Protein AF-A8T495-F1 (afdb_monomer)

Mean predicted aligned error: 11.25 Å

pLDDT: mean 86.09, std 14.02, range [44.56, 97.62]

Nearest PDB structures (foldseek):
  4ilo-assembly1_A  TM=8.891E-01  e=4.021E-01  Chlamydia trachomatis L2/434/Bu
  4afl-assembly2_F  TM=8.088E-01  e=1.726E+00  Homo sapiens
  7f6j-assembly1_C  TM=5.877E-01  e=5.240E-01  Homo sapiens
  3na7-assembly1_A  TM=9.082E-01  e=3.132E+00  Helicobacter pylori NCTC 11638
  8glv-assembly1_5V  TM=4.346E-01  e=1.512E+00  Chlamydomonas reinhardtii

Structure (mmCIF, N/CA/C/O backbone):
data_AF-A8T495-F1
#
_entry.id   AF-A8T495-F1
#
loop_
_atom_site.group_PDB
_atom_site.id
_atom_site.type_symbol
_atom_site.label_atom_id
_atom_site.label_alt_id
_atom_site.label_comp_id
_atom_site.label_asym_id
_atom_site.label_entity_id
_atom_site.label_seq_id
_atom_site.pdbx_PDB_ins_code
_atom_site.Cartn_x
_atom_site.Cartn_y
_atom_site.Cartn_z
_atom_site.occupancy
_atom_site.B_iso_or_equiv
_atom_site.auth_seq_id
_atom_site.auth_comp_id
_atom_site.auth_asym_id
_atom_site.auth_atom_id
_atom_site.pdbx_PDB_model_num
ATOM 1 N N . MET A 1 1 ? 38.010 20.913 15.314 1.00 44.56 1 MET A N 1
ATOM 2 C CA . MET A 1 1 ? 38.628 19.809 14.552 1.00 44.56 1 MET A CA 1
ATOM 3 C C . MET A 1 1 ? 37.971 19.816 13.181 1.00 44.56 1 MET A C 1
ATOM 5 O O . MET A 1 1 ? 36.843 19.367 13.065 1.00 44.56 1 MET A O 1
ATOM 9 N N . SER A 1 2 ? 38.574 20.490 12.202 1.00 52.34 2 SER A N 1
ATOM 10 C CA . SER A 1 2 ? 38.040 20.605 10.839 1.00 52.34 2 SER A CA 1
ATOM 11 C C . SER A 1 2 ? 38.458 19.376 10.039 1.00 52.34 2 SER A C 1
ATOM 13 O O . SER A 1 2 ? 39.638 19.224 9.727 1.00 52.34 2 SER A O 1
ATOM 15 N N . GLU A 1 3 ? 37.515 18.485 9.753 1.00 62.81 3 GLU A N 1
ATOM 16 C CA . GLU A 1 3 ? 37.764 17.295 8.939 1.00 62.81 3 GLU A CA 1
ATOM 17 C C . GLU A 1 3 ? 37.790 17.688 7.456 1.00 62.81 3 GLU A C 1
ATOM 19 O O . GLU A 1 3 ? 36.847 18.280 6.932 1.00 62.81 3 GLU A O 1
ATOM 24 N N . ALA A 1 4 ? 38.914 17.417 6.791 1.00 62.09 4 ALA A N 1
ATOM 25 C CA . ALA A 1 4 ? 39.086 17.678 5.370 1.00 62.09 4 ALA A CA 1
ATOM 26 C C . ALA A 1 4 ? 38.271 16.669 4.546 1.00 62.09 4 ALA A C 1
ATOM 28 O O . ALA A 1 4 ? 38.356 15.462 4.771 1.00 62.09 4 ALA A O 1
ATOM 29 N N . ILE A 1 5 ? 37.497 17.167 3.580 1.00 67.94 5 ILE A N 1
ATOM 30 C CA . ILE A 1 5 ? 36.709 16.341 2.659 1.00 67.94 5 ILE A CA 1
ATOM 31 C C . ILE A 1 5 ? 37.684 15.511 1.804 1.00 67.94 5 ILE A C 1
ATOM 33 O O . ILE A 1 5 ? 38.544 16.103 1.143 1.00 67.94 5 ILE A O 1
ATOM 37 N N . PRO A 1 6 ? 37.581 14.169 1.784 1.00 64.44 6 PRO A N 1
ATOM 38 C CA . PRO A 1 6 ? 38.432 13.350 0.936 1.00 64.44 6 PRO A CA 1
ATOM 39 C C . PRO A 1 6 ? 38.117 13.635 -0.536 1.00 64.44 6 PRO A C 1
ATOM 41 O O . PRO A 1 6 ? 36.999 13.431 -1.010 1.00 64.44 6 PRO A O 1
ATOM 44 N N . VAL A 1 7 ? 39.119 14.126 -1.265 1.00 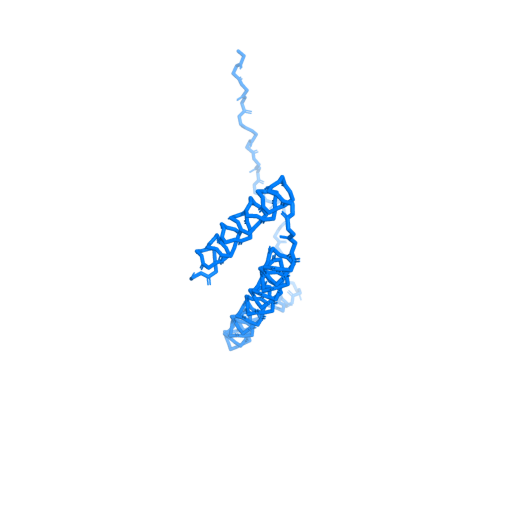68.12 7 VAL A N 1
ATOM 45 C CA . VAL A 1 7 ? 39.047 14.311 -2.715 1.00 68.12 7 VAL A CA 1
ATOM 46 C C . VAL A 1 7 ? 39.270 12.949 -3.361 1.00 68.12 7 VAL A C 1
ATOM 48 O O . VAL A 1 7 ? 40.394 12.451 -3.412 1.00 68.12 7 VAL A O 1
ATOM 51 N N . TYR A 1 8 ? 38.195 12.329 -3.839 1.00 65.12 8 TYR A N 1
ATOM 52 C CA . TYR A 1 8 ? 38.293 11.116 -4.642 1.00 65.12 8 TYR A CA 1
ATOM 53 C C . TYR A 1 8 ? 38.819 11.489 -6.029 1.00 65.12 8 TYR A C 1
ATOM 55 O O . TYR A 1 8 ? 38.166 12.217 -6.779 1.00 65.12 8 TYR A O 1
ATOM 63 N N . SER A 1 9 ? 40.026 11.027 -6.355 1.00 68.94 9 SER A N 1
ATOM 64 C CA . SER A 1 9 ? 40.581 11.150 -7.699 1.00 68.94 9 SER A CA 1
ATOM 65 C C . SER A 1 9 ? 39.716 10.385 -8.702 1.00 68.94 9 SER A C 1
ATOM 67 O O . SER A 1 9 ? 39.093 9.371 -8.373 1.00 68.94 9 SER A O 1
ATOM 69 N N . ALA A 1 10 ? 39.672 10.887 -9.939 1.00 66.81 10 ALA A N 1
ATOM 70 C CA . ALA A 1 10 ? 39.002 10.207 -11.038 1.00 66.81 10 ALA A CA 1
ATOM 71 C C . ALA A 1 10 ? 39.513 8.755 -11.150 1.00 66.81 10 ALA A C 1
ATOM 73 O O . ALA A 1 10 ? 40.712 8.523 -10.956 1.00 66.81 10 ALA A O 1
ATOM 74 N N . PRO A 1 11 ? 38.632 7.779 -11.438 1.00 64.19 11 PRO A N 1
ATOM 75 C CA . PRO A 1 11 ? 39.024 6.380 -11.532 1.00 64.19 11 PRO A CA 1
ATOM 76 C C . PRO A 1 11 ? 40.199 6.221 -12.504 1.00 64.19 11 PRO A C 1
ATOM 78 O O . PRO A 1 11 ? 40.147 6.685 -13.640 1.00 64.19 11 PRO A O 1
ATOM 81 N N . TYR A 1 12 ? 41.264 5.560 -12.041 1.00 58.22 12 TYR A N 1
ATOM 82 C CA . TYR A 1 12 ? 42.542 5.391 -12.754 1.00 58.22 12 TYR A CA 1
ATOM 83 C C . TYR A 1 12 ? 42.428 4.528 -14.025 1.00 58.22 12 TYR A C 1
ATOM 85 O O . TYR A 1 12 ? 43.393 4.360 -14.769 1.00 58.22 12 TYR A O 1
ATOM 93 N N . HIS A 1 13 ? 41.254 3.946 -14.264 1.00 63.00 13 HIS A N 1
ATOM 94 C CA . HIS A 1 13 ? 40.989 3.026 -15.356 1.00 63.00 13 HIS A CA 1
ATOM 95 C C . HIS A 1 13 ? 39.911 3.625 -16.253 1.00 63.00 13 HIS A C 1
ATOM 97 O O . HIS A 1 13 ? 38.770 3.825 -15.832 1.00 63.00 13 HIS A O 1
ATOM 103 N N . LEU A 1 14 ? 40.283 3.895 -17.504 1.00 64.19 14 LEU A N 1
ATOM 104 C CA . LEU A 1 14 ? 39.312 4.073 -18.576 1.00 64.19 14 LEU A CA 1
ATOM 105 C C . LEU A 1 14 ? 38.458 2.794 -18.669 1.00 64.19 14 LEU A C 1
ATOM 107 O O . LEU A 1 14 ? 38.991 1.700 -18.448 1.00 64.19 14 LEU A O 1
ATOM 111 N N . PRO A 1 15 ? 37.152 2.893 -18.978 1.00 66.88 15 PRO A N 1
ATOM 112 C CA . PRO A 1 15 ? 36.368 1.709 -19.308 1.00 66.88 15 PRO A CA 1
ATOM 113 C C . PRO A 1 15 ? 37.095 0.924 -20.407 1.00 66.88 15 PRO A C 1
ATOM 115 O O . PRO A 1 15 ? 37.639 1.518 -21.337 1.00 66.88 15 PRO A O 1
ATOM 118 N N . CYS A 1 16 ? 37.159 -0.401 -20.252 1.00 61.75 16 CYS A N 1
ATOM 119 C CA . CYS A 1 16 ? 37.907 -1.282 -21.146 1.00 61.75 16 CYS A CA 1
ATOM 120 C C . CYS A 1 16 ? 37.476 -1.029 -22.611 1.00 61.75 16 CYS A C 1
ATOM 122 O O . CYS A 1 16 ? 36.288 -1.188 -22.899 1.00 61.75 16 CYS A O 1
ATOM 124 N N . PRO A 1 17 ? 38.386 -0.618 -23.516 1.00 66.12 17 PRO A N 1
ATOM 125 C CA . PRO A 1 17 ? 38.029 -0.073 -24.832 1.00 66.12 17 PRO A CA 1
ATOM 126 C C . PRO A 1 17 ? 37.399 -1.096 -25.793 1.00 66.12 17 PRO A C 1
ATOM 128 O O . PRO A 1 17 ? 36.701 -0.694 -26.720 1.00 66.12 17 PRO A O 1
ATOM 131 N N . ASP A 1 18 ? 37.586 -2.397 -25.543 1.00 63.50 18 ASP A N 1
ATOM 132 C CA . ASP A 1 18 ? 37.178 -3.470 -26.463 1.00 63.50 18 ASP A CA 1
ATOM 133 C C . ASP A 1 18 ? 35.906 -4.216 -26.040 1.00 63.50 18 ASP A C 1
ATOM 135 O O . ASP A 1 18 ? 35.357 -5.007 -26.810 1.00 63.50 18 ASP A O 1
ATOM 139 N N . MET A 1 19 ? 35.397 -3.977 -24.827 1.00 57.22 19 MET A N 1
ATOM 140 C CA . MET A 1 19 ? 34.064 -4.461 -24.490 1.00 57.22 19 MET A CA 1
ATOM 141 C C . MET A 1 19 ? 33.055 -3.436 -24.971 1.00 57.22 19 MET A C 1
ATOM 143 O O . MET A 1 19 ? 32.961 -2.344 -24.413 1.00 57.22 19 MET A O 1
ATOM 147 N N . VAL A 1 20 ? 32.267 -3.818 -25.981 1.00 60.31 20 VAL A N 1
ATOM 148 C CA . VAL A 1 20 ? 31.038 -3.110 -26.337 1.00 60.31 20 VAL A CA 1
ATOM 149 C C . VAL A 1 20 ? 30.244 -2.975 -25.046 1.00 60.31 20 VAL A C 1
ATOM 151 O O . VAL A 1 20 ? 29.701 -3.952 -24.530 1.00 60.31 20 VAL A O 1
ATOM 154 N N . ALA A 1 21 ? 30.234 -1.776 -24.465 1.00 58.16 21 ALA A N 1
ATOM 155 C CA . ALA A 1 21 ? 29.372 -1.499 -23.341 1.00 58.16 21 ALA A CA 1
ATOM 156 C C . ALA A 1 21 ? 27.959 -1.708 -23.881 1.00 58.16 21 ALA A C 1
ATOM 158 O O . ALA A 1 21 ? 27.487 -0.904 -24.688 1.00 58.16 21 ALA A O 1
ATOM 159 N N . TYR A 1 22 ? 27.313 -2.813 -23.491 1.00 64.56 22 TYR A N 1
ATOM 160 C CA . TYR A 1 22 ? 25.916 -3.121 -23.802 1.00 64.56 22 TYR A CA 1
ATOM 161 C C . TYR A 1 22 ? 25.017 -2.139 -23.042 1.00 64.56 22 TYR A C 1
ATOM 163 O O . TYR A 1 22 ? 24.242 -2.491 -22.156 1.00 64.56 22 TYR A O 1
ATOM 171 N N . SER A 1 23 ? 25.196 -0.857 -23.334 1.00 76.06 23 SER A N 1
ATOM 172 C CA . SER A 1 23 ? 24.342 0.203 -22.866 1.00 76.06 23 SER A CA 1
ATOM 173 C C . SER A 1 23 ? 23.021 0.064 -23.602 1.00 76.06 23 SER A C 1
ATOM 175 O O . SER A 1 23 ? 22.977 -0.171 -24.810 1.00 76.06 23 SER A O 1
ATOM 177 N N . LEU A 1 24 ? 21.933 0.170 -22.846 1.00 83.56 24 LEU A N 1
ATOM 178 C CA . LEU A 1 24 ? 20.604 0.117 -23.428 1.00 83.56 24 LEU A CA 1
ATOM 179 C C . LEU A 1 24 ? 20.460 1.242 -24.457 1.00 83.56 24 LEU A C 1
ATOM 181 O O . LEU A 1 24 ? 20.801 2.402 -24.176 1.00 83.56 24 LEU A O 1
ATOM 185 N N . ASN A 1 25 ? 19.925 0.902 -25.627 1.00 88.88 25 ASN A N 1
ATOM 186 C CA . ASN A 1 25 ? 19.556 1.902 -26.616 1.00 88.88 25 ASN A CA 1
ATOM 187 C C . ASN A 1 25 ? 18.357 2.734 -26.106 1.00 88.88 25 ASN A C 1
ATOM 189 O O . ASN A 1 25 ? 17.749 2.435 -25.073 1.00 88.88 25 ASN A O 1
ATOM 193 N N . GLN A 1 26 ? 18.036 3.824 -26.800 1.00 89.56 26 GLN A N 1
ATOM 194 C CA . GLN A 1 26 ? 16.984 4.746 -26.362 1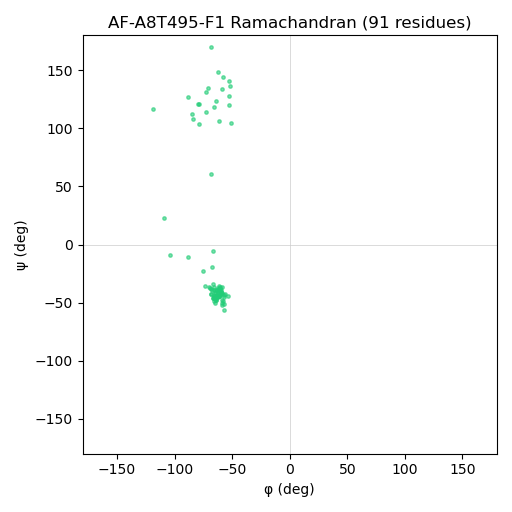.00 89.56 26 GLN A CA 1
ATOM 195 C C . GLN A 1 26 ? 15.614 4.059 -26.234 1.00 89.56 26 GLN A C 1
ATOM 197 O O . GLN A 1 26 ? 14.901 4.302 -25.263 1.00 89.56 26 GLN A O 1
ATOM 202 N N . GLU A 1 27 ? 15.283 3.158 -27.157 1.00 91.75 27 GLU A N 1
ATOM 203 C CA . GLU A 1 27 ? 14.022 2.406 -27.158 1.00 91.75 27 GLU A CA 1
ATOM 204 C C . GLU A 1 27 ? 13.917 1.460 -25.955 1.00 91.75 27 GLU A C 1
ATOM 206 O O . GLU A 1 27 ? 12.899 1.414 -25.267 1.00 91.75 27 GLU A O 1
ATOM 211 N N . GLN A 1 28 ? 14.996 0.738 -25.648 1.00 91.56 28 GLN A N 1
ATOM 212 C CA . GLN A 1 28 ? 15.077 -0.155 -24.495 1.00 91.56 28 GLN A CA 1
ATOM 213 C C . GLN A 1 28 ? 14.953 0.619 -23.180 1.00 91.56 28 GLN A C 1
ATOM 215 O O . GLN A 1 28 ? 14.287 0.152 -22.255 1.00 91.56 28 GLN A O 1
ATOM 220 N N . LYS A 1 29 ? 15.557 1.811 -23.099 1.00 92.44 29 LYS A N 1
ATOM 221 C CA . LYS A 1 29 ? 15.416 2.703 -21.940 1.00 92.44 29 LYS A CA 1
ATOM 222 C C . LYS A 1 29 ? 13.979 3.193 -21.787 1.00 92.44 29 LYS A C 1
ATOM 224 O O . LYS A 1 29 ? 13.447 3.107 -20.685 1.00 92.44 29 LYS A O 1
ATOM 229 N N . ALA A 1 30 ? 13.346 3.648 -22.868 1.00 94.25 30 ALA A N 1
ATOM 230 C CA . ALA A 1 30 ? 11.959 4.114 -22.848 1.00 94.25 30 ALA A CA 1
ATOM 231 C C . ALA A 1 30 ? 11.005 3.008 -22.374 1.00 94.25 30 ALA A C 1
ATOM 233 O O . ALA A 1 30 ? 10.295 3.185 -21.386 1.00 94.25 30 ALA A O 1
ATOM 234 N N . LYS A 1 31 ? 11.105 1.817 -22.973 1.00 95.12 31 LYS A N 1
ATOM 235 C CA . LYS A 1 31 ? 10.320 0.641 -22.573 1.00 95.12 31 LYS A CA 1
ATOM 236 C C . LYS A 1 31 ? 10.576 0.224 -21.122 1.00 95.12 31 LYS A C 1
ATOM 238 O O . LYS A 1 31 ? 9.674 -0.243 -20.430 1.00 95.12 31 LYS A O 1
ATOM 243 N N . GLY A 1 32 ? 11.817 0.359 -20.653 1.00 93.94 32 GLY A N 1
ATOM 244 C CA . GLY A 1 32 ? 12.171 0.119 -19.255 1.00 93.94 32 GLY A CA 1
ATOM 245 C C . GLY A 1 32 ? 11.483 1.104 -18.309 1.00 93.94 32 GLY A C 1
ATOM 246 O O . GLY A 1 32 ? 10.932 0.689 -17.293 1.00 93.94 32 GLY A O 1
ATOM 247 N N . LEU A 1 33 ? 11.474 2.392 -18.656 1.00 95.69 33 LEU A N 1
ATOM 248 C CA . LEU A 1 33 ? 10.822 3.438 -17.867 1.00 95.69 33 LEU A CA 1
ATOM 249 C C . LEU A 1 33 ? 9.301 3.262 -17.813 1.00 95.69 33 LEU A C 1
ATOM 251 O O . LEU A 1 33 ? 8.735 3.384 -16.729 1.00 95.69 33 LEU A O 1
ATOM 255 N N . GLU A 1 34 ? 8.658 2.912 -18.928 1.00 95.94 34 GLU A N 1
ATOM 256 C CA . GLU A 1 34 ? 7.219 2.600 -18.976 1.00 95.94 34 GLU A CA 1
ATOM 257 C C . GLU A 1 34 ? 6.869 1.465 -18.008 1.00 95.94 34 GLU A C 1
ATOM 259 O O . GLU A 1 34 ? 6.037 1.629 -17.116 1.00 95.94 34 GLU A O 1
ATOM 264 N N . LYS A 1 35 ? 7.597 0.345 -18.082 1.00 95.62 35 LYS A N 1
ATOM 265 C CA . LYS A 1 35 ? 7.395 -0.782 -17.161 1.00 95.62 35 LYS A CA 1
ATOM 266 C C . LYS A 1 35 ? 7.622 -0.402 -15.700 1.00 95.62 35 LYS A C 1
ATOM 268 O O . LYS A 1 35 ? 6.921 -0.891 -14.818 1.00 95.62 35 LYS A O 1
ATOM 273 N N . LEU A 1 36 ? 8.605 0.451 -15.412 1.00 94.69 36 LEU A N 1
ATOM 274 C CA . LEU A 1 36 ? 8.842 0.923 -14.046 1.00 94.69 36 LEU A CA 1
ATOM 275 C C . LEU A 1 36 ? 7.678 1.775 -13.528 1.00 94.69 36 LEU A C 1
ATOM 277 O O . LEU A 1 36 ? 7.337 1.671 -12.348 1.00 94.69 36 LEU A O 1
ATOM 281 N N . GLN A 1 37 ? 7.053 2.584 -14.385 1.00 93.38 37 GLN A N 1
ATOM 282 C CA . GLN A 1 37 ? 5.857 3.350 -14.033 1.00 93.38 37 GLN A CA 1
ATOM 283 C C . GLN A 1 37 ? 4.664 2.428 -13.760 1.00 93.38 37 GLN A C 1
ATOM 285 O O . GLN A 1 37 ? 4.019 2.577 -12.722 1.00 93.38 37 GLN A O 1
ATOM 290 N N . GLU A 1 38 ? 4.429 1.432 -14.618 1.00 95.00 38 GLU A N 1
ATOM 291 C CA . GLU A 1 38 ? 3.385 0.415 -14.423 1.00 95.00 38 GLU A CA 1
ATOM 292 C C . GLU A 1 38 ? 3.570 -0.338 -13.100 1.00 95.00 38 GLU A C 1
ATOM 294 O O . GLU A 1 38 ? 2.644 -0.451 -12.294 1.00 95.00 38 GLU A O 1
ATOM 299 N N . VAL A 1 39 ? 4.790 -0.811 -12.824 1.00 95.12 39 VAL A N 1
ATOM 300 C CA . VAL A 1 39 ? 5.096 -1.519 -11.576 1.00 95.12 39 VAL A CA 1
ATOM 301 C C . VAL A 1 39 ? 4.876 -0.602 -10.376 1.00 95.12 39 VAL A C 1
ATOM 303 O O . VAL A 1 39 ? 4.244 -1.024 -9.406 1.00 95.12 39 VAL A O 1
ATOM 306 N N . ARG A 1 40 ? 5.327 0.658 -10.434 1.00 93.00 40 ARG A N 1
ATOM 30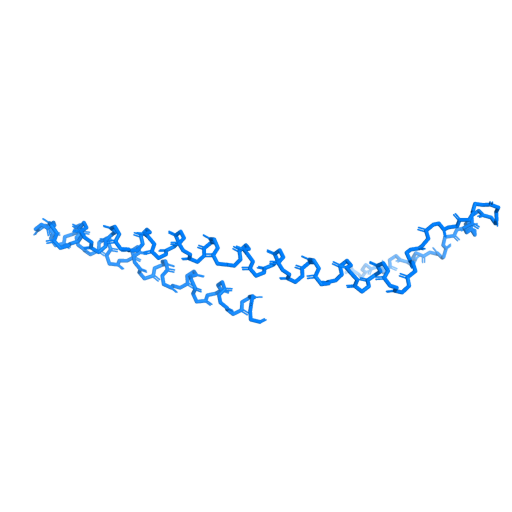7 C CA . ARG A 1 40 ? 5.111 1.632 -9.354 1.00 93.00 40 ARG A CA 1
ATOM 308 C C . ARG A 1 40 ? 3.620 1.863 -9.090 1.00 93.00 40 ARG A C 1
ATOM 310 O O . ARG A 1 40 ? 3.230 1.887 -7.924 1.00 93.00 40 ARG A O 1
ATOM 317 N N . ALA A 1 41 ? 2.799 1.985 -10.133 1.00 92.75 41 ALA A N 1
ATOM 318 C CA . ALA A 1 41 ? 1.348 2.117 -10.005 1.00 92.75 41 ALA A CA 1
ATOM 319 C C . ALA A 1 41 ? 0.716 0.858 -9.387 1.00 92.75 41 ALA A C 1
ATOM 321 O O . ALA A 1 41 ? 0.001 0.955 -8.393 1.00 92.75 41 ALA A O 1
ATOM 322 N N . SER A 1 42 ? 1.076 -0.330 -9.878 1.00 95.19 42 SER A N 1
ATOM 323 C CA . SER A 1 42 ? 0.539 -1.592 -9.352 1.00 95.19 42 SER A CA 1
ATOM 324 C C . SER A 1 42 ? 0.894 -1.825 -7.878 1.00 95.19 42 SER A C 1
ATOM 326 O O . SER A 1 42 ? 0.085 -2.332 -7.102 1.00 95.19 42 SER A O 1
ATOM 328 N N . LEU A 1 43 ? 2.104 -1.440 -7.457 1.00 94.62 43 LEU A N 1
ATOM 329 C CA . LEU A 1 43 ? 2.520 -1.534 -6.060 1.00 94.62 43 LEU A CA 1
ATOM 330 C C . LEU A 1 43 ? 1.768 -0.523 -5.193 1.00 94.62 43 LEU A C 1
ATOM 332 O O . LEU A 1 43 ? 1.429 -0.852 -4.053 1.00 94.62 43 LEU A O 1
ATOM 336 N N . LYS A 1 44 ? 1.492 0.679 -5.726 1.00 94.19 44 LYS A N 1
ATOM 337 C CA . LYS A 1 44 ? 0.657 1.701 -5.075 1.00 94.19 44 LYS A CA 1
ATOM 338 C C . LYS A 1 44 ? -0.706 1.161 -4.754 1.00 94.19 44 LYS A C 1
ATOM 340 O O . LYS A 1 44 ? -1.073 1.174 -3.586 1.00 94.19 44 LYS A O 1
ATOM 345 N N . GLU A 1 45 ? -1.396 0.662 -5.760 1.00 94.69 45 GLU A N 1
ATOM 346 C CA . GLU A 1 45 ? -2.744 0.127 -5.615 1.00 94.69 45 GLU A CA 1
ATOM 347 C C . GLU A 1 45 ? -2.763 -1.023 -4.613 1.00 94.69 45 GLU A C 1
ATOM 349 O O . GLU A 1 45 ? -3.433 -0.913 -3.594 1.00 94.69 45 GLU A O 1
ATOM 354 N N . LYS A 1 46 ? -1.899 -2.034 -4.779 1.00 95.88 46 LYS A N 1
ATOM 355 C CA . LYS A 1 46 ? -1.829 -3.181 -3.854 1.00 95.88 46 LYS A CA 1
ATOM 356 C C . LYS A 1 46 ? -1.644 -2.780 -2.393 1.00 95.88 46 LYS A C 1
ATOM 358 O O . LYS A 1 46 ? -2.272 -3.354 -1.507 1.00 95.88 46 LYS A O 1
ATOM 363 N N . ARG A 1 47 ? -0.749 -1.825 -2.119 1.00 95.31 47 ARG A N 1
ATOM 364 C CA . ARG A 1 47 ? -0.496 -1.382 -0.742 1.00 95.31 47 ARG A CA 1
ATOM 365 C C . ARG A 1 47 ? -1.640 -0.529 -0.200 1.00 95.31 47 ARG A C 1
ATOM 367 O O . ARG A 1 47 ? -1.943 -0.615 0.984 1.00 95.31 47 ARG A O 1
ATOM 374 N N . LEU A 1 48 ? -2.260 0.286 -1.046 1.00 95.50 48 LEU A N 1
ATOM 375 C CA . LEU A 1 48 ? -3.395 1.122 -0.668 1.00 95.50 48 LEU A CA 1
ATOM 376 C C . LEU A 1 48 ? -4.625 0.255 -0.370 1.00 95.50 48 LEU A C 1
ATOM 378 O O . LEU A 1 48 ? -5.269 0.463 0.653 1.00 95.50 48 LEU A O 1
ATOM 382 N N . ASP A 1 49 ? -4.878 -0.762 -1.190 1.00 96.44 49 ASP A N 1
ATOM 383 C CA . ASP A 1 49 ? -5.966 -1.722 -1.000 1.00 96.44 49 ASP A CA 1
ATOM 384 C C . ASP A 1 49 ? -5.820 -2.486 0.316 1.00 96.44 49 ASP A C 1
ATOM 386 O O . ASP A 1 49 ? -6.784 -2.579 1.071 1.00 96.44 49 ASP A O 1
ATOM 390 N N . ALA A 1 50 ? -4.608 -2.949 0.644 1.00 96.75 50 ALA A N 1
ATOM 391 C CA . ALA A 1 50 ? -4.336 -3.619 1.917 1.00 96.75 50 ALA A CA 1
ATOM 392 C C . ALA A 1 50 ? -4.628 -2.719 3.135 1.00 96.75 50 ALA A C 1
ATOM 394 O O . ALA A 1 50 ? -5.214 -3.165 4.121 1.00 96.75 50 ALA A O 1
ATOM 395 N N . LEU A 1 51 ? -4.262 -1.434 3.061 1.00 96.19 51 LEU A N 1
ATOM 396 C CA . LEU A 1 51 ? -4.561 -0.466 4.121 1.00 96.19 51 LEU A CA 1
ATOM 397 C C . LEU A 1 51 ? -6.068 -0.187 4.226 1.00 96.19 51 LEU A C 1
ATOM 399 O O . LEU A 1 51 ? -6.602 -0.062 5.327 1.00 96.19 51 LEU A O 1
ATOM 403 N N . LEU A 1 52 ? -6.777 -0.104 3.097 1.00 94.88 52 LEU A N 1
ATOM 404 C CA . LEU A 1 52 ? -8.227 0.106 3.084 1.00 94.88 52 LEU A CA 1
ATOM 405 C C . LEU A 1 52 ? -8.995 -1.106 3.618 1.00 94.88 52 LEU A C 1
ATOM 407 O O . LEU A 1 52 ? -9.973 -0.915 4.343 1.00 94.88 52 LEU A O 1
ATOM 411 N N . SER A 1 53 ? -8.555 -2.328 3.307 1.00 97.25 53 SER A N 1
ATOM 412 C CA . SER A 1 53 ? -9.151 -3.542 3.869 1.00 97.25 53 SER A CA 1
ATOM 413 C C . SER A 1 53 ? -8.926 -3.620 5.376 1.00 97.25 53 SER A C 1
ATOM 415 O O . SER A 1 53 ? -9.888 -3.807 6.117 1.00 97.25 53 SER A O 1
ATOM 417 N N . GLU A 1 54 ? -7.701 -3.367 5.851 1.00 96.88 54 GLU A N 1
ATOM 418 C CA . GLU A 1 54 ? -7.399 -3.350 7.289 1.00 96.88 54 GLU A CA 1
ATOM 419 C C . GLU A 1 54 ? -8.237 -2.287 8.018 1.00 96.88 54 GLU A C 1
ATOM 421 O O . GLU A 1 54 ? -8.816 -2.536 9.078 1.00 96.88 54 GLU A O 1
ATOM 426 N N . ARG A 1 55 ? -8.386 -1.102 7.416 1.00 96.94 55 ARG A N 1
ATOM 427 C CA . ARG A 1 55 ? -9.263 -0.052 7.939 1.00 96.94 55 ARG A CA 1
ATOM 428 C C . ARG A 1 55 ? -10.710 -0.526 8.061 1.00 96.94 55 ARG A C 1
ATOM 430 O O . ARG A 1 55 ? -11.334 -0.280 9.092 1.00 96.94 55 ARG A O 1
ATOM 437 N N . ALA A 1 56 ? -11.255 -1.155 7.020 1.00 96.69 56 ALA A N 1
ATOM 438 C CA . ALA A 1 56 ? -12.632 -1.645 7.016 1.00 96.69 56 ALA A CA 1
ATOM 439 C C . ALA A 1 56 ? -12.860 -2.699 8.111 1.00 96.69 56 ALA A C 1
ATOM 441 O O . ALA A 1 56 ? -13.860 -2.635 8.827 1.00 96.69 56 ALA A O 1
ATOM 442 N N . GLU A 1 57 ? -11.900 -3.604 8.308 1.00 96.38 57 GLU A N 1
ATOM 443 C CA . GLU A 1 57 ? -11.938 -4.599 9.382 1.00 96.38 57 GLU A CA 1
ATOM 444 C C . GLU A 1 57 ? -11.938 -3.948 10.770 1.00 96.38 57 GLU A C 1
ATOM 446 O O . GLU A 1 57 ? -12.747 -4.312 11.624 1.00 96.38 57 GLU A O 1
ATOM 451 N N . LEU A 1 58 ? -11.082 -2.948 11.003 1.00 95.38 58 LEU A N 1
ATOM 452 C CA . LEU A 1 58 ? -11.034 -2.240 12.286 1.00 95.38 58 LEU A 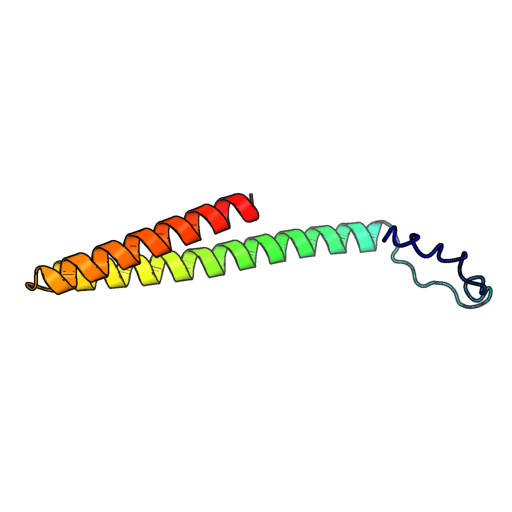CA 1
ATOM 453 C C . LEU A 1 58 ? -12.306 -1.433 12.565 1.00 95.38 58 LEU A C 1
ATOM 455 O O . LEU A 1 58 ? -12.714 -1.328 13.725 1.00 95.38 58 LEU A O 1
ATOM 459 N N . VAL A 1 59 ? -12.940 -0.871 11.531 1.00 94.50 59 VAL A N 1
ATOM 460 C CA . VAL A 1 59 ? -14.243 -0.203 11.668 1.00 94.50 59 VAL A CA 1
ATOM 461 C C . VAL A 1 59 ? -15.308 -1.217 12.078 1.00 94.50 59 VAL A C 1
ATOM 463 O O . VAL A 1 59 ? -15.972 -1.001 13.089 1.00 94.50 59 VAL A O 1
ATOM 466 N N . ALA A 1 60 ? -15.408 -2.350 11.378 1.00 95.06 60 ALA A N 1
ATOM 467 C CA . ALA A 1 60 ? -16.367 -3.403 11.710 1.00 95.06 60 ALA A CA 1
ATOM 468 C C . ALA A 1 60 ? -16.150 -3.954 13.135 1.00 95.06 60 ALA A C 1
ATOM 470 O O . ALA A 1 60 ? -17.098 -4.138 13.904 1.00 95.06 60 ALA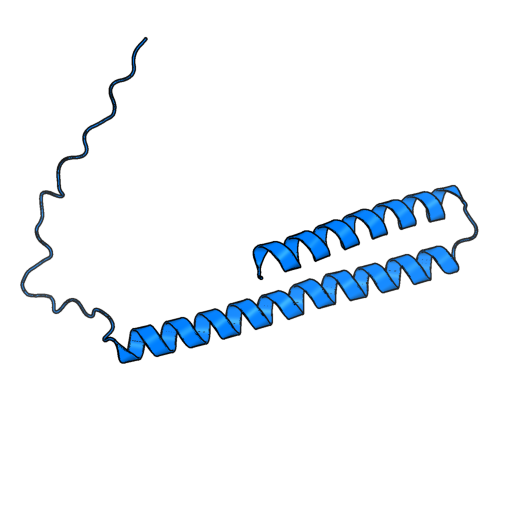 A O 1
ATOM 471 N N . GLN A 1 61 ? -14.890 -4.145 13.544 1.00 92.88 61 GLN A N 1
ATOM 472 C CA . GLN A 1 61 ? -14.548 -4.514 14.921 1.00 92.88 61 GLN A CA 1
ATOM 473 C C . GLN A 1 61 ? -15.010 -3.444 15.919 1.00 92.88 61 GLN A C 1
ATOM 475 O O . GLN A 1 61 ? -15.580 -3.779 16.958 1.00 92.88 61 GLN A O 1
ATOM 480 N N . GLY A 1 62 ? -14.818 -2.162 15.603 1.00 91.94 62 GLY A N 1
ATOM 481 C CA . GLY A 1 62 ? -15.233 -1.045 16.451 1.00 91.94 62 GLY A CA 1
ATOM 482 C C . GLY A 1 62 ? -16.745 -0.946 16.629 1.00 91.94 62 GLY A C 1
ATOM 483 O O . GLY A 1 62 ? -17.201 -0.683 17.740 1.00 91.94 62 GLY A O 1
ATOM 484 N N . GLU A 1 63 ? -17.510 -1.199 15.569 1.00 90.00 63 GLU A N 1
ATOM 485 C CA . GLU A 1 63 ? -18.978 -1.217 15.593 1.00 90.00 63 GLU A CA 1
ATOM 486 C C . GLU A 1 63 ? -19.528 -2.403 16.394 1.00 90.00 63 GLU A C 1
ATOM 488 O O . GLU A 1 63 ? -20.504 -2.259 17.128 1.00 90.00 63 GLU A O 1
ATOM 493 N N . SER A 1 64 ? -18.872 -3.565 16.307 1.00 90.12 64 SER A N 1
ATOM 494 C CA . SER A 1 64 ? -19.273 -4.765 17.056 1.00 90.12 64 SER A CA 1
ATOM 495 C C . SER A 1 64 ? -18.902 -4.719 18.548 1.00 90.12 64 SER A C 1
ATOM 497 O O . SER A 1 64 ? -19.517 -5.397 19.373 1.00 90.12 64 SER A O 1
ATOM 499 N N . THR A 1 65 ? -17.903 -3.915 18.921 1.00 89.81 65 THR A N 1
ATOM 500 C CA . THR A 1 65 ? -17.359 -3.873 20.284 1.00 89.81 65 THR A CA 1
ATOM 501 C C . THR A 1 65 ? -18.115 -2.878 21.164 1.00 89.81 65 THR A C 1
ATOM 503 O O . THR A 1 65 ? -18.182 -1.696 20.849 1.00 89.81 65 THR A O 1
ATOM 506 N N . GLN A 1 66 ? -18.603 -3.313 22.330 1.00 86.94 66 GLN A N 1
ATOM 507 C CA . GLN A 1 66 ? -19.319 -2.447 23.291 1.00 86.94 66 GLN A CA 1
ATOM 508 C C . GLN A 1 66 ? -18.398 -1.742 24.309 1.00 86.9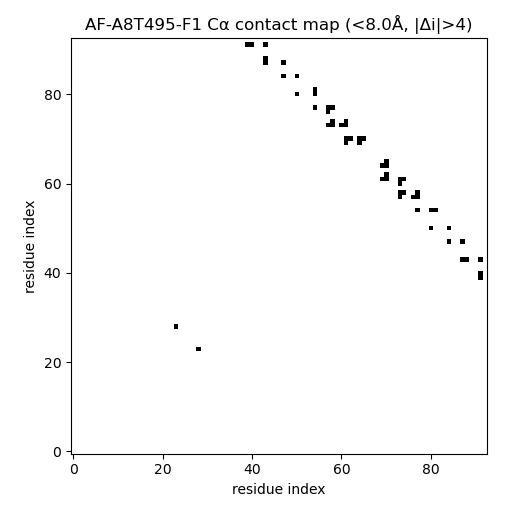4 66 GLN A C 1
ATOM 510 O O . GLN A 1 66 ? -18.827 -0.844 25.032 1.00 86.94 66 GLN A O 1
ATOM 515 N N .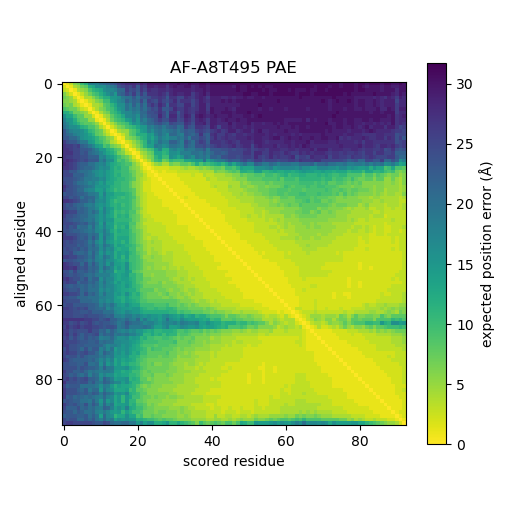 SER A 1 67 ? -17.121 -2.130 24.384 1.00 94.31 67 SER A N 1
ATOM 516 C CA . SER A 1 67 ? -16.149 -1.526 25.303 1.00 94.31 67 SER A CA 1
ATOM 517 C C . SER A 1 67 ? -15.614 -0.198 24.765 1.00 94.31 67 SER A C 1
ATOM 519 O O . SER A 1 67 ? -14.951 -0.154 23.729 1.00 94.31 67 SER A O 1
ATOM 521 N N . PHE A 1 68 ? -15.816 0.883 25.524 1.00 91.19 68 PHE A N 1
ATOM 522 C CA . PHE A 1 68 ? -15.316 2.220 25.183 1.00 91.19 68 PHE A CA 1
ATOM 523 C C . PHE A 1 68 ? -13.785 2.278 25.039 1.00 91.19 68 PHE A C 1
ATOM 525 O O . PHE A 1 68 ? -13.253 2.984 24.176 1.00 91.19 68 PHE A O 1
ATOM 532 N N . ILE A 1 69 ? -13.060 1.527 25.876 1.00 93.62 69 ILE A N 1
ATOM 533 C CA . ILE A 1 69 ? -11.592 1.486 25.849 1.00 93.62 69 ILE A CA 1
ATOM 534 C C . ILE A 1 69 ? -11.115 0.845 24.544 1.00 93.62 69 ILE A C 1
ATOM 536 O O . ILE A 1 69 ? -10.230 1.386 23.879 1.00 93.62 69 ILE A O 1
ATOM 540 N N . GLU A 1 70 ? -11.721 -0.274 24.153 1.00 93.00 70 GLU A N 1
ATOM 541 C CA . GLU A 1 70 ? -11.373 -0.971 22.914 1.00 93.00 70 GLU A CA 1
ATOM 542 C C . GLU A 1 70 ? -11.771 -0.154 21.682 1.00 93.00 70 GLU A C 1
ATOM 544 O O . GLU A 1 70 ? -10.946 0.042 20.792 1.00 93.00 70 GLU A O 1
ATOM 549 N N . GLN A 1 71 ? -12.959 0.459 21.675 1.00 92.81 71 GLN A N 1
ATOM 550 C CA . GLN A 1 71 ? -13.349 1.404 20.623 1.00 92.81 71 GLN A CA 1
ATOM 551 C C . GLN A 1 71 ? -12.343 2.555 20.482 1.00 92.81 71 GLN A C 1
ATOM 553 O O . GLN A 1 71 ? -11.970 2.932 19.371 1.00 92.81 71 GLN A O 1
ATOM 558 N N . SER A 1 72 ? -11.860 3.107 21.598 1.00 93.69 72 SER A N 1
ATOM 559 C CA . SER A 1 72 ? -10.855 4.175 21.583 1.00 93.69 72 SER A CA 1
ATOM 560 C C . SER A 1 72 ? -9.512 3.701 21.018 1.00 93.69 72 SER A C 1
ATOM 562 O O . SER A 1 72 ? -8.871 4.438 20.266 1.00 93.69 72 SER A O 1
ATOM 564 N N . LYS A 1 73 ? -9.082 2.471 21.331 1.00 95.38 73 LYS A N 1
ATOM 565 C CA . LYS A 1 73 ? -7.873 1.867 20.742 1.00 95.38 73 LYS A CA 1
ATOM 566 C C . LYS A 1 73 ? -8.029 1.658 19.235 1.00 95.38 73 LYS A C 1
ATOM 568 O O . LYS A 1 73 ? -7.126 2.022 18.484 1.00 95.38 73 LYS A O 1
ATOM 573 N N . LEU A 1 74 ? -9.165 1.119 18.796 1.00 95.44 74 LEU A N 1
ATOM 574 C CA . LEU A 1 74 ? -9.460 0.878 17.381 1.00 95.44 74 LEU A CA 1
ATOM 575 C C . LEU A 1 74 ? -9.495 2.187 16.584 1.00 95.44 74 LEU A C 1
ATOM 577 O O . LEU A 1 74 ? -8.844 2.284 15.548 1.00 95.44 74 LEU A O 1
ATOM 581 N N . LYS A 1 75 ? -10.126 3.240 17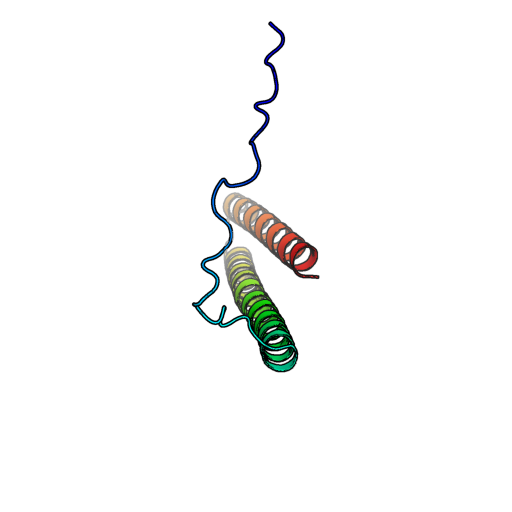.119 1.00 95.38 75 LYS A N 1
ATOM 582 C CA . LYS A 1 75 ? -10.112 4.583 16.510 1.00 95.38 75 LYS A CA 1
ATOM 583 C C . LYS A 1 75 ? -8.696 5.123 16.312 1.00 95.38 75 LYS A C 1
ATOM 585 O O . LYS A 1 75 ? -8.392 5.659 15.251 1.00 95.38 75 LYS A O 1
ATOM 590 N N . ARG A 1 76 ? -7.806 4.960 17.299 1.00 96.44 76 ARG A N 1
ATOM 591 C CA . ARG A 1 76 ? -6.396 5.373 17.161 1.00 96.44 76 ARG A CA 1
ATOM 592 C C . ARG A 1 76 ? -5.685 4.605 16.050 1.00 96.44 76 ARG A C 1
ATOM 594 O O . ARG A 1 76 ? -4.950 5.218 15.285 1.00 96.44 76 ARG A O 1
ATOM 601 N N . LYS A 1 77 ? -5.916 3.293 15.942 1.00 96.56 77 LYS A N 1
ATOM 602 C CA . LYS A 1 77 ? -5.348 2.477 14.858 1.00 96.56 77 LYS A CA 1
ATOM 603 C C . LYS A 1 77 ? -5.841 2.938 13.485 1.00 96.56 77 LYS A C 1
ATOM 605 O O . LYS A 1 77 ? -5.022 3.127 12.597 1.00 96.56 77 LYS A O 1
ATOM 610 N N . ILE A 1 78 ? -7.139 3.208 13.345 1.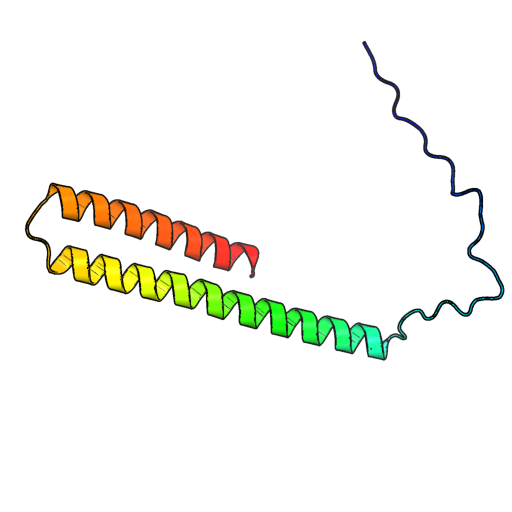00 96.62 78 ILE A N 1
ATOM 611 C CA . ILE A 1 78 ? -7.725 3.735 12.102 1.00 96.62 78 ILE A CA 1
ATOM 612 C C . ILE A 1 78 ? -7.048 5.050 11.691 1.00 96.62 78 ILE A C 1
ATOM 614 O O . ILE A 1 78 ? -6.650 5.191 10.541 1.00 96.62 78 ILE A O 1
ATOM 618 N N . ILE A 1 79 ? -6.829 5.973 12.635 1.00 97.62 79 ILE A N 1
ATOM 619 C CA . ILE A 1 79 ? -6.127 7.239 12.360 1.00 97.62 79 ILE A CA 1
ATOM 620 C C . ILE A 1 79 ? -4.707 6.990 11.831 1.00 97.62 79 ILE A C 1
ATOM 622 O O . ILE A 1 79 ? -4.266 7.671 10.908 1.00 97.62 79 ILE A O 1
ATOM 626 N N . LEU A 1 80 ? -3.979 6.024 12.400 1.00 97.44 80 LEU A N 1
ATOM 627 C CA . LEU A 1 80 ? -2.630 5.689 11.934 1.00 97.44 80 LEU A CA 1
ATOM 628 C C . LEU A 1 80 ? -2.640 5.131 10.506 1.00 97.44 80 LEU A C 1
ATOM 630 O O . LEU A 1 80 ? -1.799 5.534 9.704 1.00 97.44 80 LEU A O 1
ATOM 634 N N . ILE A 1 81 ? -3.606 4.273 10.177 1.00 97.25 81 ILE A N 1
ATOM 635 C CA . ILE A 1 81 ? -3.784 3.740 8.820 1.00 97.25 81 ILE A CA 1
ATOM 636 C C . ILE A 1 81 ? -4.133 4.860 7.836 1.00 97.25 81 ILE A C 1
ATOM 638 O O . ILE A 1 81 ? -3.541 4.938 6.762 1.00 97.25 81 ILE A O 1
ATOM 642 N N . ASP A 1 82 ? -5.038 5.768 8.208 1.00 96.69 82 ASP A N 1
ATOM 643 C CA . ASP A 1 82 ? -5.426 6.904 7.364 1.00 96.69 82 ASP A CA 1
ATOM 644 C C . ASP A 1 82 ? -4.224 7.831 7.083 1.00 96.69 82 ASP A C 1
ATOM 646 O O . ASP A 1 82 ? -4.029 8.298 5.953 1.00 96.69 82 ASP A O 1
ATOM 650 N N . LEU A 1 83 ? -3.363 8.052 8.084 1.00 97.06 83 LEU A N 1
ATOM 651 C CA . LEU A 1 83 ? -2.107 8.791 7.923 1.00 97.06 83 LEU A CA 1
ATOM 652 C C . LEU A 1 83 ? -1.120 8.060 7.006 1.00 97.06 83 LEU A C 1
ATOM 654 O O . LEU A 1 83 ? -0.503 8.693 6.146 1.00 97.06 83 LEU A O 1
ATOM 658 N N . GLU A 1 84 ? -0.960 6.745 7.163 1.00 95.81 84 GLU A N 1
ATOM 659 C CA . GLU A 1 84 ? -0.086 5.955 6.292 1.00 95.81 84 GLU A CA 1
ATOM 660 C C . GLU A 1 84 ? -0.579 5.969 4.842 1.00 95.81 84 GLU A C 1
ATOM 662 O O . GLU A 1 84 ? 0.210 6.225 3.930 1.00 95.81 84 GLU A O 1
ATOM 667 N N . ALA A 1 85 ? -1.880 5.778 4.621 1.00 95.06 85 ALA A N 1
ATOM 668 C CA . ALA A 1 85 ? -2.486 5.830 3.297 1.00 95.06 85 ALA A CA 1
ATOM 669 C C . ALA A 1 85 ? -2.297 7.207 2.640 1.00 95.06 85 ALA A C 1
ATOM 671 O O . ALA A 1 85 ? -2.008 7.289 1.444 1.00 95.06 85 ALA A O 1
ATOM 672 N N . SER A 1 86 ? -2.405 8.289 3.415 1.00 94.81 86 SER A N 1
ATOM 673 C CA . SER A 1 86 ? -2.161 9.655 2.930 1.00 94.81 86 SER A CA 1
ATOM 674 C C . SER A 1 86 ? -0.700 9.846 2.508 1.00 94.81 86 SER A C 1
ATOM 676 O O . SER A 1 86 ? -0.433 10.264 1.382 1.00 94.81 86 SER A O 1
ATOM 678 N N . ARG A 1 87 ? 0.257 9.416 3.341 1.00 94.94 87 ARG A N 1
ATOM 679 C CA . ARG A 1 87 ? 1.693 9.453 3.005 1.00 94.94 87 ARG A CA 1
ATOM 680 C C . ARG A 1 87 ? 2.037 8.600 1.788 1.00 94.94 87 ARG A C 1
ATOM 682 O O . ARG A 1 87 ? 2.882 8.987 0.983 1.00 94.94 87 ARG A O 1
ATOM 689 N N . LEU A 1 88 ? 1.406 7.434 1.645 1.00 93.75 88 LEU A N 1
ATOM 690 C CA . LEU A 1 88 ? 1.575 6.575 0.475 1.00 93.75 88 LEU A CA 1
ATOM 691 C C . LEU A 1 88 ? 1.113 7.299 -0.796 1.00 93.75 88 LEU A C 1
ATOM 693 O O . LEU A 1 88 ? 1.813 7.271 -1.809 1.00 93.75 88 LEU A O 1
ATOM 697 N N . LYS A 1 89 ? -0.045 7.971 -0.733 1.00 91.44 89 LYS A N 1
ATOM 698 C CA . LYS A 1 89 ? -0.583 8.758 -1.847 1.00 91.44 89 LYS A CA 1
ATOM 699 C C . LYS A 1 89 ? 0.344 9.905 -2.233 1.00 91.44 89 LYS A C 1
ATOM 701 O O . LYS A 1 89 ? 0.581 10.052 -3.424 1.00 91.44 89 LYS A O 1
ATOM 706 N N . GLU A 1 90 ? 0.888 10.642 -1.266 1.00 92.38 90 GLU A N 1
ATOM 707 C CA . GLU A 1 90 ? 1.837 11.744 -1.497 1.00 92.38 90 GLU A CA 1
ATOM 708 C C . GLU A 1 90 ? 3.168 11.253 -2.078 1.00 92.38 90 GLU A C 1
ATOM 710 O O . GLU A 1 90 ? 3.650 11.768 -3.081 1.00 92.38 90 GLU A O 1
ATOM 715 N N . ARG A 1 91 ? 3.766 10.209 -1.490 1.00 89.62 91 ARG A N 1
ATOM 716 C CA . ARG A 1 91 ? 5.057 9.671 -1.949 1.00 89.62 91 ARG A CA 1
ATOM 717 C C . ARG A 1 91 ? 4.984 9.150 -3.384 1.00 89.62 91 ARG A C 1
ATOM 719 O O . ARG A 1 91 ? 5.971 9.177 -4.125 1.00 89.62 91 ARG A O 1
ATOM 726 N N . TRP A 1 92 ? 3.848 8.564 -3.740 1.00 86.94 92 TRP A N 1
ATOM 727 C CA . TRP A 1 92 ? 3.612 7.948 -5.040 1.00 86.94 92 TRP A CA 1
ATOM 728 C C . TRP A 1 92 ? 2.633 8.757 -5.905 1.00 86.94 92 TRP A C 1
ATOM 730 O O . TRP A 1 92 ? 2.011 8.168 -6.792 1.00 86.94 92 TRP A O 1
ATOM 740 N N . SER A 1 93 ? 2.473 10.065 -5.650 1.00 71.56 93 SER A N 1
ATOM 741 C CA . SER A 1 93 ? 1.852 11.002 -6.601 1.00 71.56 93 SER A CA 1
ATOM 742 C C . SER A 1 93 ? 2.809 11.344 -7.733 1.00 71.56 93 SER A C 1
ATOM 744 O O . SER A 1 93 ? 4.032 11.398 -7.457 1.00 71.56 93 SER A O 1
#

Sequence (93 aa):
MSEAIPVYSAPYHLPCPDMVAYSLNQEQKAKGLEKLQEVRASLKEKRLDALLSERAELVAQGESTQSFIEQSKLKRKIILIDLEASRLKERWS

Foldseek 3Di:
DDDDDDDDDDPPDDDDPPPPPPDDDPVRVVVVVVVVLVVLVVVLVVVLVVLVVVLVVLVVVLVPDPDPVSVVVSVVVNVVSVVVNVVSVVVSD

Solvent-accessible surface area (backbone atoms only — not comparable to full-atom values): 5641 Å² total; per-residue (Å²): 136,87,81,78,80,84,81,79,73,77,74,93,63,74,78,66,89,83,59,80,75,87,64,75,53,73,67,57,48,52,56,50,52,52,51,50,51,53,50,53,50,54,53,48,50,56,54,46,51,53,49,51,51,53,41,52,52,43,49,53,50,34,74,73,45,87,49,68,69,57,35,52,52,39,52,53,51,44,51,52,48,55,51,49,51,49,51,50,51,61,76,72,100

Radius of gyration: 25.14 Å; Cα contacts (8 Å, |Δi|>4): 28; chains: 1; bounding box: 62×25×53 Å

Secondary structure (DSSP, 8-state):
--PPPP--PPPSSPPPTTS---PPPHHHHHHHHHHHHHHHHHHHHHHHHHHHHHHHHHHHHHHH---HHHHHHHHHHHHHHHHHHHHHHHHT-